Protein AF-A0A0Q7JW66-F1 (afdb_monomer_lite)

pLDDT: mean 81.64, std 16.0, range [39.91, 97.94]

Secondary structure (DSSP, 8-state):
-----S------HHHHHHHHHHHHHHHHHHHHHHHHHHHHHHHHHHHHHTTHHHHS-TTSS-HHHHHHHH--S--SHHHHHHHHHHHHHHHHHHHHHHHHHHHHHHHHHHHHHH-HHHHHT-

Radius of gyration: 23.28 Å; chains: 1; bounding box: 60×32×61 Å

Foldseek 3Di:
DDPPPPDPPCDDPLNVLVVLLVVLVVVLVVLVVVLVVLVLLLVLLVCVVVCVVVVQPPPRDDPVSVVSSVDDPDHDPVSNVVSVVVSVVSVVSSVVSVVVSVVSVVVSVVVCVVCVCSSVVD

Structure (mmCIF, N/CA/C/O backbone):
data_AF-A0A0Q7JW66-F1
#
_entry.id   AF-A0A0Q7JW66-F1
#
loop_
_atom_site.group_PDB
_atom_site.id
_atom_site.type_symbol
_atom_site.label_atom_id
_atom_site.label_alt_id
_atom_site.label_comp_id
_atom_site.label_asym_id
_atom_site.label_entity_id
_atom_site.label_seq_id
_atom_site.pdbx_PDB_ins_code
_atom_site.Cartn_x
_atom_site.Cartn_y
_atom_site.Cartn_z
_atom_site.occupancy
_atom_site.B_iso_or_equiv
_atom_site.auth_seq_id
_atom_site.auth_comp_id
_atom_site.auth_asym_id
_atom_site.auth_atom_id
_atom_site.pdbx_PDB_model_num
ATOM 1 N N . MET A 1 1 ? 42.988 19.444 -2.084 1.00 39.91 1 MET A N 1
ATOM 2 C CA . MET A 1 1 ? 42.709 18.067 -2.542 1.00 39.91 1 MET A CA 1
ATOM 3 C C . MET A 1 1 ? 41.259 18.026 -2.990 1.00 39.91 1 MET A C 1
ATOM 5 O O . MET A 1 1 ? 40.378 17.985 -2.146 1.00 39.91 1 MET A O 1
ATOM 9 N N . ASN A 1 2 ? 41.018 18.149 -4.297 1.00 40.41 2 ASN A N 1
ATOM 10 C CA . ASN A 1 2 ? 39.682 17.999 -4.870 1.00 40.41 2 ASN A CA 1
ATOM 11 C C . ASN A 1 2 ? 39.393 16.504 -4.997 1.00 40.41 2 ASN A C 1
ATOM 13 O O . ASN A 1 2 ? 40.010 15.826 -5.816 1.00 40.41 2 ASN A O 1
ATOM 17 N N . LEU A 1 3 ? 38.489 15.996 -4.163 1.00 44.84 3 LEU A N 1
ATOM 18 C CA . LEU A 1 3 ? 37.889 14.680 -4.346 1.00 44.84 3 LEU A CA 1
ATOM 19 C C . LEU A 1 3 ? 36.770 14.831 -5.373 1.00 44.84 3 LEU A C 1
ATOM 21 O O . LEU A 1 3 ? 35.606 15.023 -5.034 1.00 44.84 3 LEU A O 1
ATOM 25 N N . THR A 1 4 ? 37.143 14.808 -6.647 1.00 47.47 4 THR A N 1
ATOM 26 C CA . THR A 1 4 ? 36.197 14.603 -7.738 1.00 47.47 4 THR A CA 1
ATOM 27 C C . THR A 1 4 ? 35.628 13.196 -7.568 1.00 47.47 4 THR A C 1
ATOM 29 O O . THR A 1 4 ? 36.347 12.211 -7.739 1.00 47.47 4 THR A O 1
ATOM 32 N N . LEU A 1 5 ? 34.358 13.100 -7.164 1.00 53.56 5 LEU A N 1
ATOM 33 C CA . LEU A 1 5 ? 33.608 11.844 -7.150 1.00 53.56 5 LEU A CA 1
ATOM 34 C C . LEU A 1 5 ? 33.738 11.190 -8.537 1.00 53.56 5 LEU A C 1
ATOM 36 O O . LEU A 1 5 ? 33.487 11.859 -9.545 1.00 53.56 5 LEU A O 1
ATOM 40 N N . PRO A 1 6 ? 34.175 9.924 -8.632 1.00 42.56 6 PRO A N 1
ATOM 41 C CA . PRO A 1 6 ? 34.328 9.287 -9.921 1.00 42.56 6 PRO A CA 1
ATOM 42 C C . PRO A 1 6 ? 32.935 9.018 -10.498 1.00 42.56 6 PRO A C 1
ATOM 44 O O . PRO A 1 6 ? 32.181 8.212 -9.968 1.00 42.56 6 PRO A O 1
ATOM 47 N N . ALA A 1 7 ? 32.651 9.668 -11.626 1.00 46.72 7 ALA A N 1
ATOM 48 C CA . ALA A 1 7 ? 31.738 9.189 -12.655 1.00 46.72 7 ALA A CA 1
ATOM 49 C C . ALA A 1 7 ? 30.243 9.048 -12.280 1.00 46.72 7 ALA A C 1
ATOM 51 O O . ALA A 1 7 ? 29.727 7.940 -12.176 1.00 46.72 7 ALA A O 1
ATOM 52 N N . GLU A 1 8 ? 29.488 10.149 -12.367 1.00 47.56 8 GLU A N 1
ATOM 53 C CA . GLU A 1 8 ? 28.180 10.115 -13.055 1.00 47.56 8 GLU A CA 1
ATOM 54 C C . GLU A 1 8 ? 28.410 9.879 -14.567 1.00 47.56 8 GLU A C 1
ATOM 56 O O . GLU A 1 8 ? 28.057 10.695 -15.412 1.00 47.56 8 GLU A O 1
ATOM 61 N N . ARG A 1 9 ? 29.116 8.801 -14.934 1.00 52.34 9 ARG A N 1
ATOM 62 C CA . ARG A 1 9 ? 29.308 8.423 -16.338 1.00 52.34 9 ARG A CA 1
ATOM 63 C C . ARG A 1 9 ? 28.025 7.747 -16.803 1.00 52.34 9 ARG A C 1
ATOM 65 O O . ARG A 1 9 ? 27.793 6.596 -16.457 1.00 52.34 9 ARG A O 1
ATOM 72 N N . ASP A 1 10 ? 27.207 8.508 -17.522 1.00 62.44 10 ASP A N 1
ATOM 73 C CA . ASP A 1 10 ? 26.191 8.079 -18.488 1.00 62.44 10 ASP A CA 1
ATOM 74 C C . ASP A 1 10 ? 25.520 6.729 -18.195 1.00 62.44 10 ASP A C 1
ATOM 76 O O . ASP A 1 10 ? 25.665 5.772 -18.956 1.00 62.44 10 ASP A O 1
ATOM 80 N N . ALA A 1 11 ? 24.745 6.652 -17.106 1.00 71.06 11 ALA A N 1
ATOM 81 C CA . ALA A 1 11 ? 23.853 5.515 -16.900 1.00 71.06 11 ALA A CA 1
ATOM 82 C C . ALA A 1 11 ? 22.936 5.387 -18.122 1.00 71.06 11 ALA A C 1
ATOM 84 O O . ALA A 1 11 ? 22.222 6.332 -18.485 1.00 71.06 11 ALA A O 1
ATOM 85 N N . THR A 1 12 ? 22.956 4.219 -18.762 1.00 84.75 12 THR A N 1
ATOM 86 C CA . THR A 1 12 ? 22.150 3.977 -19.958 1.00 84.75 12 THR A CA 1
ATOM 87 C C . THR A 1 12 ? 20.664 4.179 -19.640 1.00 84.75 12 THR A C 1
ATOM 89 O O . THR A 1 12 ? 20.236 3.981 -18.493 1.00 84.75 12 THR A O 1
ATOM 92 N N . PRO A 1 13 ? 19.825 4.533 -20.632 1.00 86.31 13 PRO A N 1
ATOM 93 C CA . PRO A 1 13 ? 18.380 4.630 -20.423 1.00 86.31 13 PRO A CA 1
ATOM 94 C C . PRO A 1 13 ? 17.788 3.390 -19.723 1.00 86.31 13 PRO A C 1
ATOM 96 O O . PRO A 1 13 ? 16.973 3.524 -18.812 1.00 86.31 13 PRO A O 1
ATOM 99 N N . CYS A 1 14 ? 18.277 2.189 -20.052 1.00 90.19 14 CYS A N 1
ATOM 100 C CA . CYS A 1 14 ? 17.860 0.942 -19.412 1.00 90.19 14 CYS A CA 1
ATOM 101 C C . CYS A 1 14 ? 18.311 0.802 -17.949 1.00 90.19 14 CYS A C 1
ATOM 103 O O . CYS A 1 14 ? 17.538 0.334 -17.113 1.00 90.19 14 CYS A O 1
ATOM 105 N N . GLU A 1 15 ? 19.528 1.213 -17.591 1.00 90.75 15 GLU A N 1
ATOM 106 C CA . GLU A 1 15 ? 19.989 1.200 -16.192 1.00 90.75 15 GLU A CA 1
ATOM 107 C C . GLU A 1 15 ? 19.202 2.172 -15.314 1.00 90.75 15 GLU A C 1
ATOM 109 O O . GLU A 1 15 ? 18.867 1.844 -14.167 1.00 90.75 15 GLU A O 1
ATOM 114 N N . ARG A 1 16 ? 18.847 3.338 -15.867 1.00 90.25 16 ARG A N 1
ATOM 115 C CA . ARG A 1 16 ? 17.975 4.307 -15.198 1.00 90.25 16 ARG A CA 1
ATOM 116 C C . ARG A 1 16 ? 16.594 3.710 -14.942 1.00 90.25 16 ARG A C 1
ATOM 118 O O . ARG A 1 16 ? 16.146 3.718 -13.799 1.00 90.25 16 ARG A O 1
ATOM 125 N N . LEU A 1 17 ? 15.970 3.109 -15.957 1.00 91.88 17 LEU A N 1
ATOM 126 C CA . LEU A 1 17 ? 14.661 2.458 -15.826 1.00 91.88 17 LEU A CA 1
ATOM 127 C C . LEU A 1 17 ? 14.683 1.273 -14.849 1.00 91.88 17 LEU A C 1
ATOM 129 O O . LEU A 1 17 ? 13.771 1.126 -14.039 1.00 91.88 17 LEU A O 1
ATOM 133 N N . ARG A 1 18 ? 15.741 0.450 -14.838 1.00 93.44 18 ARG A N 1
ATOM 134 C CA . ARG A 1 18 ? 15.900 -0.634 -13.847 1.00 93.44 18 ARG A CA 1
ATOM 135 C C . ARG A 1 18 ? 16.034 -0.106 -12.423 1.00 93.44 18 ARG A C 1
ATOM 137 O O . ARG A 1 18 ? 15.500 -0.705 -11.488 1.00 93.44 18 ARG A O 1
ATOM 144 N N . THR A 1 19 ? 16.782 0.976 -12.240 1.00 94.00 19 THR A N 1
ATOM 145 C CA . THR A 1 19 ? 16.962 1.605 -10.927 1.00 94.00 19 THR A CA 1
ATOM 146 C C . THR A 1 19 ? 15.657 2.212 -10.438 1.00 94.00 19 THR A C 1
ATOM 148 O O . THR A 1 19 ? 15.253 1.937 -9.310 1.00 94.00 19 THR A O 1
ATOM 151 N N . GLU A 1 20 ? 14.945 2.914 -11.315 1.00 94.19 20 GLU A N 1
ATOM 152 C CA . GLU A 1 20 ? 13.642 3.491 -11.007 1.00 94.19 20 GLU A CA 1
ATOM 153 C C . GLU A 1 20 ? 12.601 2.415 -10.683 1.00 94.19 20 GLU A C 1
ATOM 155 O O . GLU A 1 20 ? 11.945 2.467 -9.645 1.00 94.19 20 GLU A O 1
ATOM 160 N N . ARG A 1 21 ? 12.539 1.343 -11.480 1.00 95.38 21 ARG A N 1
ATOM 161 C CA . ARG A 1 21 ? 11.682 0.184 -11.207 1.00 95.38 21 ARG A CA 1
ATOM 162 C C . ARG A 1 21 ? 11.964 -0.435 -9.834 1.00 95.38 21 ARG A C 1
ATOM 164 O O . ARG A 1 21 ? 11.030 -0.794 -9.121 1.00 95.38 21 ARG A O 1
ATOM 171 N N . ARG A 1 22 ? 13.236 -0.575 -9.436 1.00 96.06 22 ARG A N 1
ATOM 172 C CA . ARG A 1 22 ? 13.606 -1.089 -8.099 1.00 96.06 22 ARG A CA 1
ATOM 173 C C . ARG A 1 22 ? 13.158 -0.147 -6.983 1.00 96.06 22 ARG A C 1
ATOM 175 O O . ARG A 1 22 ? 12.629 -0.624 -5.981 1.00 96.06 22 ARG A O 1
ATOM 182 N N . ARG A 1 23 ? 13.341 1.164 -7.165 1.00 97.12 23 ARG A N 1
ATOM 183 C CA . ARG A 1 23 ? 12.875 2.192 -6.226 1.00 97.12 23 ARG A CA 1
ATOM 184 C C . ARG A 1 23 ? 11.359 2.096 -6.030 1.00 97.12 23 ARG A C 1
ATOM 186 O O . ARG A 1 23 ? 10.905 1.961 -4.896 1.00 97.12 23 ARG A O 1
ATOM 193 N N . LEU A 1 24 ? 10.603 2.065 -7.128 1.00 96.06 24 LEU A N 1
ATOM 194 C CA . LEU A 1 24 ? 9.141 1.971 -7.129 1.00 96.06 24 LEU A CA 1
ATOM 195 C C . LEU A 1 24 ? 8.631 0.653 -6.530 1.00 96.06 24 LEU A C 1
ATOM 197 O O . LEU A 1 24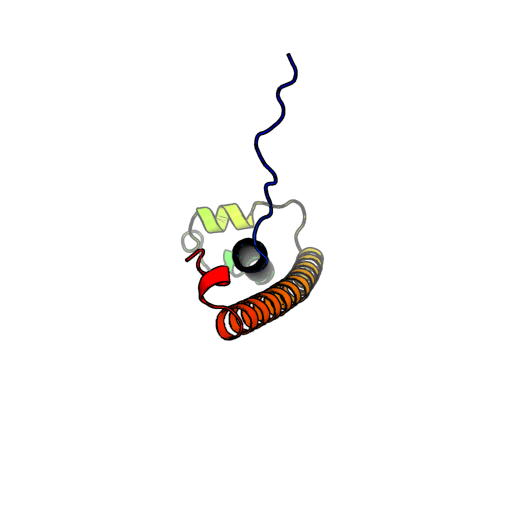 ? 7.665 0.657 -5.772 1.00 96.06 24 LEU A O 1
ATOM 201 N N . LEU A 1 25 ? 9.304 -0.476 -6.784 1.00 96.31 25 LEU A N 1
ATOM 202 C CA . LEU A 1 25 ? 8.992 -1.745 -6.112 1.00 96.31 25 LEU A CA 1
ATOM 203 C C . LEU A 1 25 ? 9.118 -1.628 -4.587 1.00 96.31 25 LEU A C 1
ATOM 205 O O . LEU A 1 25 ? 8.224 -2.069 -3.862 1.00 96.31 25 LEU A O 1
ATOM 209 N N . GLY A 1 26 ? 10.203 -1.019 -4.103 1.00 96.38 26 GLY A N 1
ATOM 210 C CA . GLY A 1 26 ? 10.395 -0.762 -2.675 1.00 96.38 26 GLY A CA 1
ATOM 211 C C . GLY A 1 26 ? 9.324 0.171 -2.102 1.00 96.38 26 GLY A C 1
ATOM 212 O O . GLY A 1 26 ? 8.802 -0.071 -1.014 1.00 96.38 26 GLY A O 1
ATOM 213 N N . GLU A 1 27 ? 8.938 1.200 -2.854 1.00 96.62 27 GLU A N 1
ATOM 214 C CA . GLU A 1 27 ? 7.887 2.140 -2.466 1.00 96.62 27 GLU A CA 1
ATOM 215 C C . GLU A 1 27 ? 6.507 1.474 -2.366 1.00 96.62 27 GLU A C 1
ATOM 217 O O . GLU A 1 27 ? 5.838 1.609 -1.339 1.00 96.62 27 GLU A O 1
ATOM 222 N N . VAL A 1 28 ? 6.114 0.666 -3.356 1.00 96.50 28 VAL A N 1
ATOM 223 C CA . VAL A 1 28 ? 4.864 -0.113 -3.325 1.00 96.50 28 VAL A CA 1
ATOM 224 C C . VAL A 1 28 ? 4.827 -1.051 -2.113 1.00 96.50 28 VAL A C 1
ATOM 226 O O . VAL A 1 28 ? 3.807 -1.133 -1.422 1.00 96.50 28 VAL A O 1
ATOM 229 N N . GLN A 1 29 ? 5.936 -1.736 -1.814 1.00 95.75 29 GLN A N 1
ATOM 230 C CA . GLN A 1 29 ? 6.035 -2.614 -0.642 1.00 95.75 29 GLN A CA 1
ATOM 231 C C . GLN A 1 29 ? 5.903 -1.833 0.669 1.00 95.75 29 GLN A C 1
ATOM 233 O O . GLN A 1 29 ? 5.154 -2.244 1.560 1.00 95.75 29 GLN A O 1
ATOM 238 N N . ARG A 1 30 ? 6.580 -0.685 0.777 1.00 95.56 30 ARG A N 1
ATOM 239 C CA . ARG A 1 30 ? 6.508 0.196 1.947 1.00 95.56 30 ARG A CA 1
ATOM 240 C C . ARG A 1 30 ? 5.090 0.716 2.175 1.00 95.56 30 ARG A C 1
ATOM 242 O O . ARG A 1 30 ? 4.598 0.636 3.297 1.00 95.56 30 ARG A O 1
ATOM 249 N N . LEU A 1 31 ? 4.416 1.201 1.134 1.00 93.25 31 LEU A N 1
ATOM 250 C CA . LEU A 1 31 ? 3.040 1.703 1.226 1.00 93.25 31 LEU A CA 1
ATOM 251 C C . LEU A 1 31 ? 2.056 0.591 1.612 1.00 93.25 31 LEU A C 1
ATOM 253 O O . LEU A 1 31 ? 1.206 0.788 2.479 1.00 93.25 31 LEU A O 1
ATOM 257 N N . SER A 1 32 ? 2.219 -0.612 1.052 1.00 93.44 32 SER A N 1
ATOM 258 C CA . SER A 1 32 ? 1.425 -1.782 1.448 1.00 93.44 32 SER A CA 1
ATOM 259 C C . SER A 1 32 ? 1.651 -2.177 2.911 1.00 93.44 32 SER A C 1
ATOM 261 O O . SER A 1 32 ? 0.705 -2.540 3.612 1.00 93.44 32 SER A O 1
ATOM 263 N N . TRP A 1 33 ? 2.891 -2.105 3.395 1.00 94.75 33 TRP A N 1
ATOM 264 C CA . TRP A 1 33 ? 3.201 -2.350 4.800 1.00 94.75 33 TRP A CA 1
ATOM 265 C C . TRP A 1 33 ? 2.567 -1.300 5.721 1.00 94.75 33 TRP A C 1
ATOM 267 O O . TRP A 1 33 ? 1.879 -1.680 6.666 1.00 94.75 33 TRP A O 1
ATOM 277 N N . LEU A 1 34 ? 2.695 -0.008 5.404 1.00 90.81 34 LEU A N 1
ATOM 278 C CA . LEU A 1 34 ? 2.057 1.072 6.167 1.00 90.81 34 LEU A CA 1
ATOM 279 C C . LEU A 1 34 ? 0.535 0.906 6.230 1.00 90.81 34 LEU A C 1
ATOM 281 O O . LEU A 1 34 ? -0.055 1.039 7.300 1.00 90.81 34 LEU A O 1
ATOM 285 N N . ARG A 1 35 ? -0.103 0.537 5.113 1.00 92.19 35 ARG A N 1
ATOM 286 C CA . ARG A 1 35 ? -1.546 0.268 5.077 1.00 92.19 35 ARG A CA 1
ATOM 287 C C . ARG A 1 35 ? -1.940 -0.847 6.046 1.00 92.19 35 ARG A C 1
ATOM 289 O O . ARG A 1 35 ? -2.925 -0.704 6.764 1.00 92.19 35 ARG A O 1
ATOM 296 N N . ARG A 1 36 ? -1.172 -1.941 6.097 1.00 91.25 36 ARG A N 1
ATOM 297 C CA . ARG A 1 36 ? -1.430 -3.050 7.033 1.00 91.25 36 ARG A CA 1
ATOM 298 C C . ARG A 1 36 ? -1.329 -2.608 8.491 1.00 91.25 36 ARG A C 1
ATOM 300 O O . ARG A 1 36 ? -2.128 -3.062 9.300 1.00 91.25 36 ARG A O 1
ATOM 307 N N . LEU A 1 37 ? -0.404 -1.706 8.819 1.00 90.44 37 LEU A N 1
ATOM 308 C CA . LEU A 1 37 ? -0.304 -1.147 10.170 1.00 90.44 37 LEU A CA 1
ATOM 309 C C . LEU A 1 37 ? -1.515 -0.283 10.535 1.00 90.44 37 LEU A C 1
ATOM 311 O O . LEU A 1 37 ? -2.045 -0.412 11.635 1.00 90.44 37 LEU A O 1
ATOM 315 N N . VAL A 1 38 ? -1.980 0.565 9.613 1.00 89.75 38 VAL A N 1
ATOM 316 C CA . VAL A 1 38 ? -3.186 1.387 9.821 1.00 89.75 38 VAL A CA 1
ATOM 317 C C . VAL A 1 38 ? -4.427 0.510 9.992 1.00 89.75 38 VAL A C 1
ATOM 319 O O . VAL A 1 38 ? -5.237 0.769 10.883 1.00 89.75 38 VAL A O 1
ATOM 322 N N . GLN A 1 39 ? -4.554 -0.554 9.193 1.00 90.44 39 GLN A N 1
ATOM 323 C CA . GLN A 1 39 ? -5.638 -1.526 9.335 1.00 90.44 39 GLN A CA 1
ATOM 324 C C . GLN A 1 39 ? -5.582 -2.213 10.700 1.00 90.44 39 GLN A C 1
ATOM 326 O O . GLN A 1 39 ? -6.558 -2.161 11.437 1.00 90.44 39 GLN A O 1
ATOM 331 N N . ALA A 1 40 ? -4.421 -2.755 11.078 1.00 88.44 40 ALA A N 1
ATOM 332 C CA . ALA A 1 40 ? -4.248 -3.412 12.369 1.00 88.44 40 ALA A CA 1
ATOM 333 C C . ALA A 1 40 ? -4.599 -2.474 13.533 1.00 88.44 40 ALA A C 1
ATOM 335 O O . ALA A 1 40 ? -5.275 -2.877 14.474 1.00 88.44 40 ALA A O 1
ATOM 336 N N . ARG A 1 41 ? -4.207 -1.195 13.462 1.00 87.44 41 ARG A N 1
ATOM 337 C CA . ARG A 1 41 ? -4.588 -0.216 14.487 1.00 87.44 41 ARG A CA 1
ATOM 338 C C . ARG A 1 41 ? -6.093 0.065 14.503 1.00 87.44 41 ARG A C 1
ATOM 340 O O . ARG A 1 41 ? -6.650 0.245 15.582 1.00 87.44 41 ARG A O 1
ATOM 347 N N . SER A 1 42 ? -6.738 0.102 13.340 1.00 88.38 42 SER A N 1
ATOM 348 C CA . SER A 1 42 ? -8.190 0.285 13.235 1.00 88.38 42 SER A CA 1
ATOM 349 C C . SER A 1 42 ? -8.938 -0.900 13.846 1.00 88.38 42 SER A C 1
ATOM 351 O O . SER A 1 42 ? -9.853 -0.688 14.634 1.00 88.38 42 SER A O 1
ATOM 353 N N . ASP A 1 43 ? -8.500 -2.128 13.558 1.00 87.12 43 ASP A N 1
ATOM 354 C CA . ASP A 1 43 ? -9.093 -3.357 14.097 1.00 87.12 43 ASP A CA 1
ATOM 355 C C . ASP A 1 43 ? -8.990 -3.402 15.629 1.00 87.12 43 ASP A C 1
ATOM 357 O O . ASP A 1 43 ? -9.962 -3.716 16.314 1.00 87.12 43 ASP A O 1
ATOM 361 N N . LEU A 1 44 ? -7.834 -3.009 16.175 1.00 83.50 44 LEU A N 1
ATOM 362 C CA . LEU A 1 44 ? -7.625 -2.880 17.619 1.00 83.50 44 LEU A CA 1
ATOM 363 C C . LEU A 1 44 ? -8.568 -1.841 18.248 1.00 83.50 44 LEU A C 1
ATOM 365 O O . LEU A 1 44 ? -9.170 -2.097 19.290 1.00 83.50 44 LEU A O 1
ATOM 369 N N . GLU A 1 45 ? -8.733 -0.679 17.616 1.00 86.00 45 GLU A N 1
ATOM 370 C CA . GLU A 1 45 ? -9.627 0.363 18.128 1.00 86.00 45 GLU A CA 1
ATOM 371 C C . GLU A 1 45 ? -11.108 -0.044 18.039 1.00 86.00 45 GLU A C 1
ATOM 373 O O . GLU A 1 45 ? -11.881 0.260 18.947 1.00 86.00 45 GLU A O 1
ATOM 378 N N . VAL A 1 46 ? -11.504 -0.779 16.996 1.00 86.31 46 VAL A N 1
ATOM 379 C CA . VAL A 1 46 ? -12.846 -1.373 16.891 1.00 86.31 46 VAL A CA 1
ATOM 380 C C . VAL A 1 46 ? -13.068 -2.392 18.004 1.00 86.31 46 VAL A C 1
ATOM 382 O O . VAL A 1 46 ? -14.079 -2.302 18.699 1.00 86.31 46 VAL A O 1
ATOM 385 N N . ALA A 1 47 ? -12.122 -3.310 18.227 1.00 81.62 47 ALA A N 1
ATOM 386 C CA . ALA A 1 47 ? -12.223 -4.301 19.297 1.00 81.62 47 ALA A CA 1
ATOM 387 C C . ALA A 1 47 ? -12.461 -3.624 20.656 1.00 81.62 47 ALA A C 1
ATOM 389 O O . ALA A 1 47 ? -13.428 -3.952 21.344 1.00 81.62 47 ALA A O 1
ATOM 390 N N . ARG A 1 48 ? -11.671 -2.589 20.967 1.00 79.88 48 ARG A N 1
ATOM 391 C CA . ARG A 1 48 ? -11.826 -1.766 22.175 1.00 79.88 48 ARG A CA 1
ATOM 392 C C . ARG A 1 48 ? -13.204 -1.101 22.271 1.00 79.88 48 ARG A C 1
ATOM 394 O O . ARG A 1 48 ? -13.828 -1.116 23.323 1.00 79.88 48 ARG A O 1
ATOM 401 N N . LEU A 1 49 ? -13.688 -0.479 21.194 1.00 83.62 49 LEU A N 1
ATOM 402 C CA . LEU A 1 49 ? -14.978 0.230 21.199 1.00 83.62 49 LEU A CA 1
ATOM 403 C C . LEU A 1 49 ? -16.184 -0.707 21.312 1.00 83.62 49 LEU A C 1
ATOM 405 O O . LEU A 1 49 ? -17.223 -0.306 21.828 1.00 83.62 49 LEU A O 1
ATOM 409 N N . THR A 1 50 ? -16.052 -1.938 20.825 1.00 81.94 50 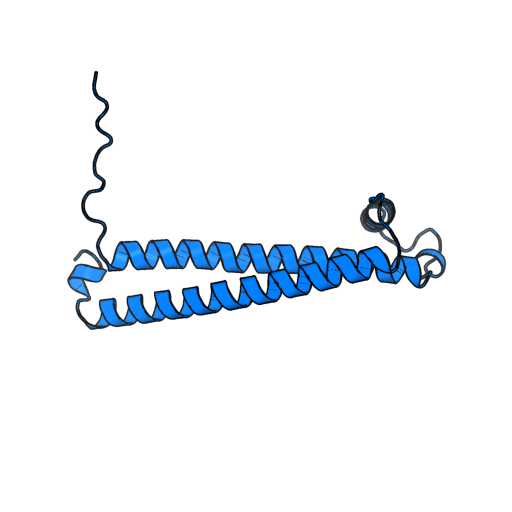THR A N 1
ATOM 410 C CA . THR A 1 50 ? -17.098 -2.967 20.919 1.00 81.94 50 THR A CA 1
ATOM 411 C C . THR A 1 50 ? -17.090 -3.732 22.244 1.00 81.94 50 THR A C 1
ATOM 413 O O . THR A 1 50 ? -17.943 -4.596 22.433 1.00 81.94 50 THR A O 1
ATOM 416 N N . GLY A 1 51 ? -16.144 -3.444 23.147 1.00 73.19 51 GLY A N 1
ATOM 417 C CA . GLY A 1 51 ? -15.963 -4.202 24.386 1.00 73.19 51 GLY A CA 1
ATOM 418 C C . GLY A 1 51 ? -15.544 -5.653 24.138 1.00 73.19 51 GLY A C 1
ATOM 419 O O . GLY A 1 51 ? -15.760 -6.512 24.987 1.00 73.19 51 GLY A O 1
ATOM 420 N N . LEU A 1 52 ? -14.977 -5.966 22.963 1.00 68.88 52 LEU A N 1
ATOM 421 C CA . LEU A 1 52 ? -14.469 -7.310 22.672 1.00 68.88 52 LEU A CA 1
ATOM 422 C C . LEU A 1 52 ? -13.324 -7.682 23.619 1.00 68.88 52 LEU A C 1
ATOM 424 O O . LEU A 1 52 ? -13.197 -8.849 23.964 1.00 68.88 52 LEU A O 1
ATOM 428 N N . ASP A 1 53 ? -12.545 -6.702 24.078 1.00 63.41 53 ASP A N 1
ATOM 429 C CA . ASP A 1 53 ? -11.520 -6.872 25.112 1.00 63.41 53 ASP A CA 1
ATOM 430 C C . ASP A 1 53 ? -12.093 -7.238 26.490 1.00 63.41 53 ASP A C 1
ATOM 432 O O . ASP A 1 53 ? -11.421 -7.913 27.267 1.00 63.41 53 ASP A O 1
ATOM 436 N N . GLU A 1 54 ? -13.326 -6.822 26.782 1.00 61.56 54 GLU A N 1
ATOM 437 C CA . GLU A 1 54 ? -14.062 -7.163 28.004 1.00 61.56 54 GLU A CA 1
ATOM 438 C C . GLU A 1 54 ? -14.808 -8.505 27.880 1.00 61.56 54 GLU A C 1
ATOM 440 O O . GLU A 1 54 ? -14.967 -9.220 28.872 1.00 61.56 54 GLU A O 1
ATOM 445 N N . LEU A 1 55 ? -15.252 -8.863 26.668 1.00 56.66 55 LEU A N 1
ATOM 446 C CA . LEU A 1 55 ? -15.974 -10.108 26.369 1.00 56.66 55 LEU A CA 1
ATOM 447 C C . LEU A 1 55 ? -15.047 -11.326 26.272 1.00 56.66 55 LEU A C 1
ATOM 449 O O . LEU A 1 55 ? -15.433 -12.426 26.670 1.00 56.66 55 LEU A O 1
ATOM 453 N N . THR A 1 56 ? -13.826 -11.139 25.775 1.00 56.19 56 THR A N 1
ATOM 454 C CA . THR A 1 56 ? -12.756 -12.132 25.878 1.00 56.19 56 THR A CA 1
ATOM 455 C C . THR A 1 56 ? -12.185 -12.019 27.289 1.00 56.19 56 THR A C 1
ATOM 457 O O . THR A 1 56 ? -11.469 -11.063 27.577 1.00 56.19 56 THR A O 1
ATOM 460 N N . GLY A 1 57 ? -12.543 -12.918 28.211 1.00 49.50 57 GLY A N 1
ATOM 461 C CA . GLY A 1 57 ? -12.129 -12.826 29.620 1.00 49.50 57 GLY A CA 1
ATOM 462 C C . GLY A 1 57 ? -10.613 -12.582 29.804 1.00 49.50 57 GLY A C 1
ATOM 463 O O . GLY A 1 57 ? -9.834 -12.797 28.873 1.00 49.50 57 GLY A O 1
ATOM 464 N N . PRO A 1 58 ? -10.140 -12.182 31.004 1.00 46.44 58 PRO A N 1
ATOM 465 C CA . PRO A 1 58 ? -8.808 -11.588 31.247 1.00 46.44 58 PRO A CA 1
ATOM 466 C C . PRO A 1 58 ? -7.552 -12.386 30.800 1.00 46.44 58 PRO A C 1
ATOM 468 O O . PRO A 1 58 ? -6.426 -11.901 30.965 1.00 46.44 58 PRO A O 1
ATOM 471 N N . GLY A 1 59 ? -7.703 -13.568 30.199 1.00 53.84 59 GLY A N 1
ATOM 472 C CA . GLY A 1 59 ? -6.644 -14.417 29.652 1.00 53.84 59 GLY A CA 1
ATOM 473 C C . GLY A 1 59 ? -6.622 -14.626 28.128 1.00 53.84 59 GLY A C 1
ATOM 474 O O . GLY A 1 59 ? -5.733 -15.337 27.679 1.00 53.84 59 GLY A O 1
ATOM 475 N N . GLU A 1 60 ? -7.530 -14.059 27.328 1.00 64.56 60 GLU A N 1
ATOM 476 C CA . GLU A 1 60 ? -7.660 -14.475 25.911 1.00 64.56 60 GLU A CA 1
ATOM 477 C C . GLU A 1 60 ? -6.889 -13.626 24.889 1.00 64.56 60 GLU A C 1
ATOM 479 O O . GLU A 1 60 ? -6.424 -14.152 23.878 1.00 64.56 60 GLU A O 1
ATOM 484 N N . LEU A 1 61 ? -6.685 -12.331 25.147 1.00 62.56 61 LEU A N 1
ATOM 485 C CA . LEU A 1 61 ? -5.834 -11.509 24.283 1.00 62.56 61 LEU A CA 1
ATOM 486 C C . LEU A 1 61 ? -4.364 -11.659 24.674 1.00 62.56 61 LEU A C 1
ATOM 488 O O . LEU A 1 61 ? -4.007 -11.432 25.839 1.00 62.56 61 LEU A O 1
ATOM 492 N N . ASP A 1 62 ? -3.528 -11.974 23.679 1.00 75.00 62 ASP A N 1
ATOM 493 C CA . ASP A 1 62 ? -2.070 -12.020 23.793 1.00 75.00 62 ASP A CA 1
ATOM 494 C C . ASP A 1 62 ? -1.532 -10.738 24.477 1.00 75.00 62 ASP A C 1
ATOM 496 O O . ASP A 1 62 ? -2.006 -9.632 24.176 1.00 75.00 62 ASP A O 1
ATOM 500 N N . PRO A 1 63 ? -0.561 -10.833 25.407 1.00 72.44 63 PRO A N 1
ATOM 501 C CA . PRO A 1 63 ? -0.035 -9.673 26.130 1.00 72.44 63 PRO A CA 1
ATOM 502 C C . PRO A 1 63 ? 0.483 -8.538 25.230 1.00 72.44 63 PRO A C 1
ATOM 504 O O . PRO A 1 63 ? 0.356 -7.360 25.584 1.00 72.44 63 PRO A O 1
ATOM 507 N N . LEU A 1 64 ? 1.028 -8.852 24.049 1.00 73.25 64 LEU A N 1
ATOM 508 C CA . LEU A 1 64 ? 1.462 -7.848 23.074 1.00 73.25 64 LEU A CA 1
ATOM 509 C C . LEU A 1 64 ? 0.265 -7.120 22.458 1.00 73.25 64 LEU A C 1
ATOM 511 O O . LEU A 1 64 ? 0.296 -5.901 22.311 1.00 73.25 64 LEU A O 1
ATOM 515 N N . VAL A 1 65 ? -0.820 -7.837 22.169 1.00 67.50 65 VAL A N 1
ATOM 516 C CA . VAL A 1 65 ? -2.066 -7.244 21.658 1.00 67.50 65 VAL A CA 1
ATOM 517 C C . VAL A 1 65 ? -2.690 -6.334 22.714 1.00 67.50 65 VAL A C 1
ATOM 519 O O . VAL A 1 65 ? -3.063 -5.198 22.424 1.00 67.50 65 VAL A O 1
ATOM 522 N N . ARG A 1 66 ? -2.720 -6.787 23.970 1.00 67.25 66 ARG A N 1
ATOM 523 C CA . ARG A 1 66 ? -3.233 -6.001 25.097 1.00 67.25 66 ARG A CA 1
ATOM 524 C C . ARG A 1 66 ? -2.424 -4.729 25.327 1.00 67.25 66 ARG A C 1
ATOM 526 O O . ARG A 1 66 ? -3.000 -3.659 25.497 1.00 67.25 66 ARG A O 1
ATOM 533 N N . SER A 1 67 ? -1.095 -4.818 25.292 1.00 68.38 67 SER A N 1
ATOM 534 C CA . SER A 1 67 ? -0.243 -3.631 25.413 1.00 68.38 67 SER A CA 1
ATOM 535 C C . SER A 1 67 ? -0.433 -2.670 24.233 1.00 68.38 67 SER A C 1
ATOM 537 O O . SER A 1 67 ? -0.541 -1.465 24.451 1.00 68.38 67 SER A O 1
ATOM 539 N N . ALA A 1 68 ? -0.605 -3.174 23.007 1.00 67.12 68 ALA A N 1
ATOM 540 C CA . ALA A 1 68 ? -0.910 -2.348 21.838 1.00 67.12 68 ALA A CA 1
ATOM 541 C C . ALA A 1 68 ? -2.262 -1.609 21.937 1.00 67.12 68 ALA A C 1
ATOM 543 O O . ALA A 1 68 ? -2.379 -0.4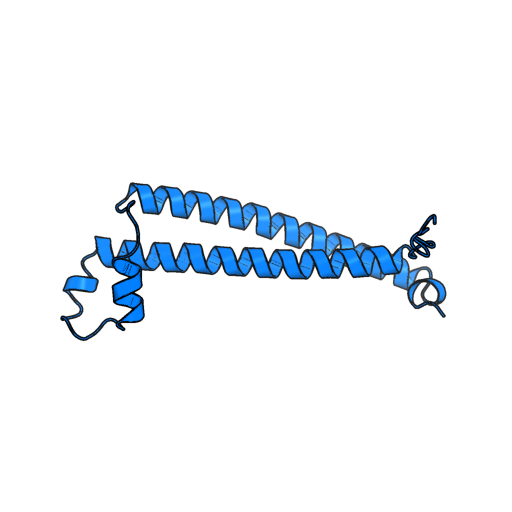91 21.429 1.00 67.12 68 ALA A O 1
ATOM 544 N N . LEU A 1 69 ? -3.267 -2.182 22.612 1.00 64.81 69 LEU A N 1
ATOM 545 C CA . LEU A 1 69 ? -4.559 -1.527 22.881 1.00 64.81 69 LEU A CA 1
ATOM 546 C C . LEU A 1 69 ? -4.441 -0.374 23.888 1.00 64.81 69 LEU A C 1
ATOM 548 O O . LEU A 1 69 ? -5.149 0.628 23.778 1.00 64.81 69 LEU A O 1
ATOM 552 N N . VAL A 1 70 ? -3.531 -0.490 24.858 1.00 65.81 70 VAL A N 1
ATOM 553 C CA . VAL A 1 70 ? -3.306 0.544 25.882 1.00 65.81 70 VAL A CA 1
ATOM 554 C C . VAL A 1 70 ? -2.484 1.718 25.329 1.00 65.81 70 VAL A C 1
ATOM 556 O O . VAL A 1 70 ? -2.657 2.855 25.772 1.00 65.81 70 VAL A O 1
ATOM 559 N N . VAL A 1 71 ? -1.626 1.485 24.336 1.00 59.56 71 VAL A N 1
ATOM 560 C CA . VAL A 1 71 ? -0.770 2.524 23.748 1.00 59.56 71 VAL A CA 1
ATOM 561 C C . VAL A 1 71 ? -1.584 3.473 22.848 1.00 59.56 71 VAL A C 1
ATOM 563 O O . VAL A 1 71 ? -2.221 3.052 21.879 1.00 59.56 71 VAL A O 1
ATOM 566 N N . GLY A 1 72 ? -1.548 4.772 23.173 1.00 60.88 72 GLY A N 1
ATOM 567 C CA . GLY A 1 72 ? -2.124 5.872 22.388 1.00 60.88 72 GLY A CA 1
ATOM 568 C C . GLY A 1 72 ? -2.955 6.849 23.228 1.00 60.88 72 GLY A C 1
ATOM 569 O O . GLY A 1 72 ? -3.892 6.434 23.912 1.00 60.88 72 GLY A O 1
ATOM 570 N N . GLU A 1 73 ? -2.618 8.142 23.153 1.00 61.75 73 GLU A N 1
ATOM 571 C CA . GLU A 1 73 ? -3.342 9.237 23.831 1.00 61.75 73 GLU A CA 1
ATOM 572 C C . GLU A 1 73 ? -4.677 9.566 23.148 1.00 61.75 73 GLU A C 1
ATOM 574 O O . GLU A 1 73 ? -5.634 9.972 23.802 1.00 61.75 73 GLU A O 1
ATOM 579 N N . VAL A 1 74 ? -4.762 9.343 21.833 1.00 66.69 74 VAL A N 1
ATOM 580 C CA . VAL A 1 74 ? -5.981 9.552 21.046 1.00 66.69 74 VAL A CA 1
ATOM 581 C C . VAL A 1 74 ? -6.716 8.223 20.924 1.00 66.69 74 VAL A C 1
ATOM 583 O O . VAL A 1 74 ? -6.143 7.233 20.468 1.00 66.69 74 VAL A O 1
ATOM 586 N N . ARG A 1 75 ? -7.982 8.203 21.339 1.00 74.06 75 ARG A N 1
ATOM 587 C CA . ARG A 1 75 ? -8.892 7.051 21.297 1.00 74.06 75 ARG A CA 1
ATOM 588 C C . ARG A 1 75 ? -10.283 7.532 20.901 1.00 74.06 75 ARG A C 1
ATOM 590 O O . ARG A 1 75 ? -10.596 8.708 21.060 1.00 74.06 75 ARG A O 1
ATOM 597 N N . GLY A 1 76 ? -11.123 6.616 20.443 1.00 77.31 76 GLY A N 1
ATOM 598 C CA . GLY A 1 76 ? -12.520 6.881 20.134 1.00 77.31 76 GLY A CA 1
ATOM 599 C C . GLY A 1 76 ? -12.817 7.020 18.638 1.00 77.31 76 GLY A C 1
ATOM 600 O O . GLY A 1 76 ? -11.946 6.805 17.790 1.00 77.31 76 GLY A O 1
ATOM 601 N N . PRO A 1 77 ? -14.064 7.379 18.295 1.00 81.12 77 PRO A N 1
ATOM 602 C CA . PRO A 1 77 ? -14.533 7.496 16.912 1.00 81.12 77 PRO A CA 1
ATOM 603 C C . PRO A 1 77 ? -13.707 8.458 16.043 1.00 81.12 77 PRO A C 1
ATOM 605 O O . PRO A 1 77 ? -13.613 8.290 14.827 1.00 81.12 77 PRO A O 1
ATOM 608 N N . GLU A 1 78 ? -13.098 9.478 16.646 1.00 85.25 78 GLU A N 1
ATOM 609 C CA . GLU A 1 78 ? -12.217 10.446 15.987 1.00 85.25 78 GLU A CA 1
ATOM 610 C C . GLU A 1 78 ? -10.930 9.782 15.488 1.00 85.25 78 GLU A C 1
ATOM 612 O O . GLU A 1 78 ? -10.485 10.068 14.374 1.00 85.25 78 GLU A O 1
ATOM 617 N N . LEU A 1 79 ? -10.368 8.848 16.268 1.00 85.81 79 LEU A N 1
ATOM 618 C CA . LEU A 1 79 ? -9.204 8.070 15.853 1.00 85.81 79 LEU A CA 1
ATOM 619 C C . LEU A 1 79 ? -9.547 7.209 14.636 1.00 85.81 79 LEU A C 1
ATOM 621 O O . LEU A 1 79 ? -8.798 7.210 13.664 1.00 85.81 79 LEU A O 1
ATOM 625 N N . LEU A 1 80 ? -10.690 6.515 14.657 1.00 88.38 80 LEU A N 1
ATOM 626 C CA . LEU A 1 80 ? -11.131 5.692 13.526 1.00 88.38 80 LEU A CA 1
ATOM 627 C C . LEU A 1 80 ? -11.316 6.516 12.249 1.00 88.38 80 LEU A C 1
ATOM 629 O O . LEU A 1 80 ? -10.907 6.076 11.175 1.00 88.38 80 LEU A O 1
ATOM 633 N N . ARG A 1 81 ? -11.872 7.730 12.356 1.00 89.44 81 ARG A N 1
ATOM 634 C CA . ARG A 1 81 ? -11.969 8.660 11.219 1.00 89.44 81 ARG A CA 1
ATOM 635 C C . ARG A 1 81 ? -10.587 9.033 10.682 1.00 89.44 81 ARG A C 1
ATOM 637 O O . ARG A 1 81 ? -10.338 8.866 9.491 1.00 89.44 81 ARG A O 1
ATOM 644 N N . SER A 1 82 ? -9.668 9.437 11.557 1.00 89.69 82 SER A N 1
ATOM 645 C CA . SER A 1 82 ? -8.294 9.788 11.173 1.00 89.69 82 SER A CA 1
ATOM 646 C C . SER A 1 82 ? -7.531 8.618 10.530 1.00 89.69 82 SER A C 1
ATOM 648 O O . SER A 1 82 ? -6.851 8.796 9.515 1.00 89.69 82 SER A O 1
ATOM 650 N N . LEU A 1 83 ? -7.677 7.402 11.065 1.00 90.00 83 LEU A N 1
ATOM 651 C CA . LEU A 1 83 ? -7.089 6.188 10.496 1.00 90.00 83 LEU A CA 1
ATOM 652 C C . LEU A 1 83 ? -7.712 5.848 9.140 1.00 90.00 83 LEU A C 1
ATOM 654 O O . LEU A 1 83 ? -6.983 5.505 8.212 1.00 90.00 83 LEU A O 1
ATOM 658 N N . SER A 1 84 ? -9.030 5.999 8.987 1.00 90.62 84 SER A N 1
ATOM 659 C CA . SER A 1 84 ? -9.711 5.794 7.706 1.00 90.62 84 SER A CA 1
ATOM 660 C C . SER A 1 84 ? -9.241 6.786 6.641 1.00 90.62 84 SER A C 1
ATOM 662 O O . SER A 1 84 ? -9.045 6.389 5.490 1.00 90.62 84 SER A O 1
ATOM 664 N N . ASP A 1 85 ? -9.040 8.054 7.000 1.00 92.12 85 ASP A N 1
ATOM 665 C CA . ASP A 1 85 ? -8.513 9.066 6.081 1.00 92.12 85 ASP A CA 1
ATOM 666 C C . ASP A 1 85 ? -7.060 8.765 5.699 1.00 92.12 85 ASP A C 1
ATOM 668 O O . ASP A 1 85 ? -6.695 8.831 4.523 1.00 92.12 85 ASP A O 1
ATOM 672 N N . THR A 1 86 ? -6.252 8.332 6.670 1.00 92.38 86 THR A N 1
ATOM 673 C CA . THR A 1 86 ? -4.872 7.883 6.439 1.00 92.38 86 THR A CA 1
ATOM 674 C C . THR A 1 86 ? -4.830 6.675 5.502 1.00 92.38 86 THR A C 1
ATOM 676 O O . THR A 1 86 ? -4.051 6.661 4.550 1.00 92.38 86 THR A O 1
ATOM 679 N N . ALA A 1 87 ? -5.690 5.677 5.721 1.00 91.94 87 ALA A N 1
ATOM 680 C CA . ALA A 1 87 ? -5.796 4.499 4.864 1.00 91.94 87 ALA A CA 1
ATOM 681 C C . ALA A 1 87 ? -6.163 4.884 3.424 1.00 91.94 87 ALA A C 1
ATOM 683 O O . ALA A 1 87 ? -5.547 4.388 2.482 1.00 91.94 87 ALA A O 1
ATOM 684 N N . ARG A 1 88 ? -7.100 5.825 3.246 1.00 93.62 88 ARG A N 1
ATOM 685 C CA . ARG A 1 88 ? -7.468 6.353 1.924 1.00 93.62 88 ARG A CA 1
ATOM 686 C C . ARG A 1 88 ? -6.287 7.050 1.246 1.00 93.62 88 ARG A C 1
ATOM 688 O O . ARG A 1 88 ? -6.042 6.815 0.066 1.00 93.62 88 ARG A O 1
ATOM 695 N N . GLY A 1 89 ? -5.534 7.866 1.984 1.00 95.38 89 GLY A N 1
ATOM 696 C CA . GLY A 1 89 ? -4.325 8.520 1.475 1.00 95.38 89 GLY A CA 1
ATOM 697 C C . GLY A 1 89 ? -3.248 7.519 1.041 1.00 95.38 89 GLY A C 1
ATOM 698 O O . GLY A 1 89 ? -2.677 7.653 -0.042 1.00 95.38 89 GLY A O 1
ATOM 699 N N . LEU A 1 90 ? -3.019 6.474 1.842 1.00 93.25 90 LEU A N 1
ATOM 700 C CA . LEU A 1 90 ? -2.092 5.387 1.510 1.00 93.25 90 LEU A CA 1
ATOM 701 C C . LEU A 1 90 ? -2.544 4.585 0.286 1.00 93.25 90 LEU A C 1
ATOM 703 O O . LEU A 1 90 ? -1.696 4.147 -0.490 1.00 93.25 90 LEU A O 1
ATOM 707 N N . ASP A 1 91 ? -3.849 4.417 0.080 1.00 94.31 91 ASP A N 1
ATOM 708 C CA . ASP A 1 91 ? -4.392 3.748 -1.105 1.00 94.31 91 ASP A CA 1
ATOM 709 C C . ASP A 1 91 ? -4.187 4.559 -2.376 1.00 94.31 91 ASP A C 1
ATOM 711 O O . ASP A 1 91 ? -3.749 4.007 -3.386 1.00 94.31 91 ASP A O 1
ATOM 715 N N . VAL A 1 92 ? -4.440 5.867 -2.323 1.00 97.31 92 VAL A N 1
ATOM 716 C CA . VAL A 1 92 ? -4.166 6.772 -3.445 1.00 97.31 92 VAL A CA 1
ATOM 717 C C . VAL A 1 92 ? -2.678 6.742 -3.795 1.00 97.31 92 VAL A C 1
ATOM 719 O O . VAL A 1 92 ? -2.329 6.485 -4.947 1.00 97.31 92 VAL A O 1
ATOM 722 N N . ALA A 1 93 ? -1.800 6.909 -2.802 1.00 95.69 93 ALA A N 1
ATOM 723 C CA . ALA A 1 93 ? -0.354 6.854 -3.007 1.00 95.69 93 ALA A CA 1
ATOM 724 C C . ALA A 1 93 ? 0.105 5.481 -3.532 1.00 95.69 93 ALA A C 1
ATOM 726 O O . ALA A 1 93 ? 0.917 5.397 -4.450 1.00 95.69 93 ALA A O 1
ATOM 727 N N . GLY A 1 94 ? -0.439 4.391 -2.986 1.00 95.62 94 GLY A N 1
ATOM 728 C CA . GLY A 1 94 ? -0.111 3.030 -3.406 1.00 95.62 94 GLY A CA 1
ATOM 729 C C . GLY A 1 94 ? -0.541 2.734 -4.841 1.00 95.62 94 GLY A C 1
ATOM 730 O O . GLY A 1 94 ? 0.194 2.076 -5.574 1.00 95.62 94 GLY A O 1
ATOM 731 N N . ASN A 1 95 ? -1.705 3.227 -5.262 1.00 97.12 95 ASN A N 1
ATOM 732 C CA . ASN A 1 9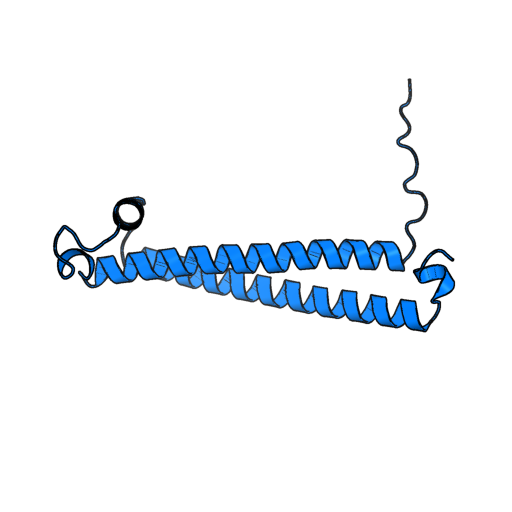5 ? -2.170 3.095 -6.641 1.00 97.12 95 ASN A CA 1
ATOM 733 C C . ASN A 1 95 ? -1.308 3.913 -7.605 1.00 97.12 95 ASN A C 1
ATOM 735 O O . ASN A 1 95 ? -0.938 3.395 -8.657 1.00 97.12 95 ASN A O 1
ATOM 739 N N . GLN A 1 96 ? -0.926 5.131 -7.215 1.00 97.94 96 GLN A N 1
ATOM 740 C CA . GLN A 1 96 ? -0.020 5.967 -7.997 1.00 97.94 96 GLN A CA 1
ATOM 741 C C . GLN A 1 96 ? 1.343 5.286 -8.197 1.00 97.94 96 GLN A C 1
ATOM 743 O O . GLN A 1 96 ? 1.780 5.106 -9.331 1.00 97.94 96 GLN A O 1
ATOM 748 N N . ALA A 1 97 ? 1.966 4.792 -7.122 1.00 95.75 97 ALA A N 1
ATOM 749 C CA . ALA A 1 97 ? 3.252 4.097 -7.203 1.00 95.75 97 ALA A CA 1
ATOM 750 C C . ALA A 1 97 ? 3.188 2.822 -8.068 1.00 95.75 97 ALA A C 1
ATOM 752 O O . ALA A 1 97 ? 4.144 2.489 -8.767 1.00 95.75 97 ALA A O 1
ATOM 753 N N . ARG A 1 98 ? 2.058 2.097 -8.060 1.00 97.31 98 ARG A N 1
ATOM 754 C CA . ARG A 1 98 ? 1.847 0.936 -8.946 1.00 97.31 98 ARG A CA 1
ATOM 755 C C . ARG A 1 98 ? 1.704 1.341 -10.411 1.00 97.31 98 ARG A C 1
ATOM 757 O O . ARG A 1 98 ? 2.222 0.628 -11.266 1.00 97.31 98 ARG A O 1
ATOM 764 N N . ALA A 1 99 ? 1.014 2.444 -10.696 1.00 97.94 99 ALA A N 1
ATOM 765 C CA . ALA A 1 99 ? 0.874 2.959 -12.054 1.00 97.94 99 ALA A CA 1
ATOM 766 C C . ALA A 1 99 ? 2.236 3.390 -12.621 1.00 97.94 99 ALA A C 1
ATOM 768 O O . ALA A 1 99 ? 2.603 2.979 -13.719 1.00 97.94 99 ALA A O 1
ATOM 769 N N . GLU A 1 100 ? 3.030 4.119 -11.834 1.00 97.12 100 GLU A N 1
ATOM 770 C CA . GLU A 1 100 ? 4.401 4.499 -12.197 1.00 97.12 100 GLU A CA 1
ATOM 771 C C . GLU A 1 100 ? 5.297 3.270 -12.401 1.00 97.12 100 GLU A C 1
ATOM 773 O O . GLU A 1 100 ? 6.065 3.201 -13.361 1.00 97.12 100 GLU A O 1
ATOM 778 N N . LEU A 1 101 ? 5.169 2.254 -11.540 1.00 97.25 101 LEU A N 1
ATOM 779 C CA . LEU A 1 101 ? 5.909 1.000 -11.679 1.00 97.25 101 LEU A CA 1
ATOM 780 C C . LEU A 1 101 ? 5.558 0.257 -12.976 1.00 97.25 101 LEU A C 1
ATOM 782 O O . LEU A 1 101 ? 6.453 -0.294 -13.626 1.00 97.25 101 LEU A O 1
ATOM 786 N N . ALA A 1 102 ? 4.272 0.214 -13.331 1.00 97.38 102 ALA A N 1
ATOM 787 C CA . ALA A 1 102 ? 3.806 -0.392 -14.573 1.00 97.38 102 ALA A CA 1
ATOM 788 C C . ALA A 1 102 ? 4.397 0.349 -15.778 1.00 97.38 102 ALA A C 1
ATOM 790 O O . ALA A 1 102 ? 5.057 -0.277 -16.603 1.00 97.38 102 ALA A O 1
ATOM 791 N N . GLN A 1 103 ? 4.300 1.680 -15.792 1.00 97.38 103 GLN A N 1
ATOM 792 C CA . GLN A 1 1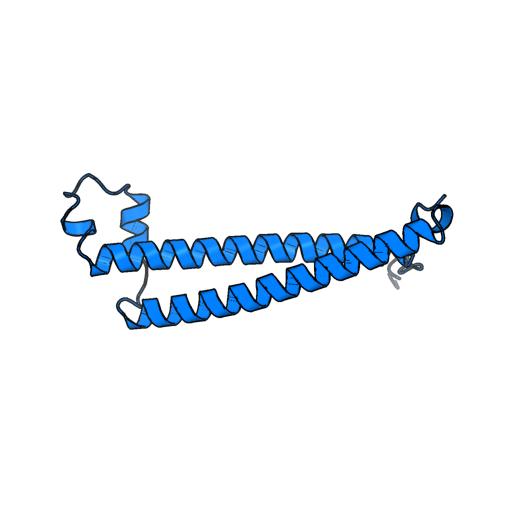03 ? 4.855 2.519 -16.853 1.00 97.38 103 GLN A CA 1
ATOM 793 C C . GLN A 1 103 ? 6.376 2.346 -17.007 1.00 97.38 103 GLN A C 1
ATOM 795 O O . GLN A 1 103 ? 6.870 2.162 -18.117 1.00 97.38 103 GLN A O 1
ATOM 800 N N . ALA A 1 104 ? 7.137 2.358 -15.909 1.00 94.00 104 ALA A N 1
ATOM 801 C CA . ALA A 1 104 ? 8.586 2.150 -15.953 1.00 94.00 104 ALA A CA 1
ATOM 802 C C . ALA A 1 104 ? 8.957 0.739 -16.447 1.00 94.00 104 ALA A C 1
ATOM 804 O O . ALA A 1 104 ? 9.985 0.548 -17.099 1.00 94.00 104 ALA A O 1
ATOM 805 N N . THR A 1 105 ? 8.124 -0.259 -16.134 1.00 95.62 105 THR A N 1
ATOM 806 C CA . THR A 1 105 ? 8.309 -1.633 -16.613 1.00 95.62 105 THR A CA 1
ATOM 807 C C . THR A 1 105 ? 8.021 -1.736 -18.110 1.00 95.62 105 THR A C 1
ATOM 809 O O . THR A 1 105 ? 8.826 -2.332 -18.819 1.00 95.62 105 THR A O 1
ATOM 812 N N . GLU A 1 106 ? 6.940 -1.127 -18.599 1.00 96.94 106 GLU A N 1
ATOM 813 C CA . GLU A 1 106 ? 6.608 -1.061 -20.030 1.00 96.94 106 GLU A CA 1
ATOM 814 C C . GLU A 1 106 ? 7.725 -0.380 -20.825 1.00 96.94 106 GLU A C 1
ATOM 816 O O . GLU A 1 106 ? 8.267 -0.971 -21.755 1.00 96.94 106 GLU A O 1
ATOM 821 N N . GLN A 1 107 ? 8.183 0.792 -20.379 1.00 94.69 107 GLN A N 1
ATOM 822 C CA . GLN A 1 107 ? 9.294 1.504 -21.019 1.00 94.69 107 GLN A CA 1
ATOM 823 C C . GLN A 1 107 ? 10.580 0.670 -21.061 1.00 94.69 107 GLN A C 1
ATOM 825 O O . GLN A 1 107 ? 11.312 0.708 -22.049 1.00 94.69 107 GLN A O 1
ATOM 830 N N . LEU A 1 108 ? 10.879 -0.090 -20.002 1.00 93.06 108 LEU A N 1
ATOM 831 C CA . LEU A 1 108 ? 12.050 -0.966 -19.981 1.00 93.06 108 LEU A CA 1
ATOM 832 C C . LEU A 1 108 ? 11.925 -2.104 -21.003 1.00 93.06 108 LEU A C 1
ATOM 834 O O . LEU A 1 108 ? 12.922 -2.455 -21.632 1.00 93.06 108 LEU A O 1
ATOM 838 N N . LEU A 1 109 ? 10.730 -2.679 -21.161 1.00 94.31 109 LEU A N 1
ATOM 839 C CA . LEU A 1 109 ? 10.467 -3.726 -22.149 1.00 94.31 109 LEU A CA 1
ATOM 840 C C . LEU A 1 109 ? 10.569 -3.183 -23.578 1.00 94.31 109 LEU A C 1
ATOM 842 O O . LEU A 1 109 ? 11.200 -3.826 -24.414 1.00 94.31 109 LEU A O 1
ATOM 846 N N . ASP A 1 110 ? 10.042 -1.987 -23.833 1.00 94.75 110 ASP A N 1
ATOM 847 C CA . ASP A 1 110 ? 10.140 -1.329 -25.139 1.00 94.75 110 ASP A CA 1
ATOM 848 C C . ASP A 1 110 ? 11.597 -1.048 -25.520 1.00 94.75 110 ASP A C 1
ATOM 850 O O . ASP A 1 110 ? 12.023 -1.340 -26.637 1.00 94.75 110 ASP A O 1
ATOM 854 N N . GLN A 1 111 ? 12.395 -0.536 -24.578 1.00 91.31 111 GLN A N 1
ATOM 855 C CA . GLN A 1 111 ? 13.825 -0.300 -24.798 1.00 91.31 111 GLN A CA 1
ATOM 856 C C . GLN A 1 111 ? 14.590 -1.607 -25.033 1.00 91.31 111 GLN A C 1
ATOM 858 O O . GLN A 1 111 ? 15.444 -1.676 -25.915 1.00 91.31 111 GLN A O 1
ATOM 863 N N . LEU A 1 112 ? 14.258 -2.662 -24.281 1.00 90.75 112 LEU A N 1
ATOM 864 C CA . LEU A 1 112 ? 14.854 -3.983 -24.468 1.00 90.75 112 LEU A CA 1
ATOM 865 C C . LEU A 1 112 ? 14.506 -4.578 -25.839 1.00 90.75 112 LEU A C 1
ATOM 867 O O . LEU A 1 112 ? 15.352 -5.241 -26.429 1.00 90.75 112 LEU A O 1
ATOM 871 N N . ALA A 1 113 ? 13.294 -4.346 -26.347 1.00 93.12 113 ALA A N 1
ATOM 872 C CA . ALA A 1 113 ? 12.868 -4.813 -27.664 1.00 93.12 113 ALA A CA 1
ATOM 873 C C . ALA A 1 113 ? 13.546 -4.047 -28.813 1.00 93.12 113 ALA A C 1
ATOM 875 O O . ALA A 1 113 ? 13.820 -4.636 -29.858 1.00 93.12 113 ALA A O 1
ATOM 876 N N . GLN A 1 114 ? 13.819 -2.752 -28.627 1.00 91.88 114 GLN A N 1
ATOM 877 C CA . GLN A 1 114 ? 14.445 -1.897 -29.641 1.00 91.88 114 GLN A CA 1
ATOM 878 C C . GLN A 1 114 ? 15.956 -2.123 -29.760 1.00 91.88 114 GLN A C 1
ATOM 880 O O . GLN A 1 114 ? 16.472 -2.193 -30.873 1.00 91.88 114 GLN A O 1
ATOM 885 N N . ASP A 1 115 ? 16.666 -2.227 -28.634 1.00 87.94 115 ASP A N 1
ATOM 886 C CA . ASP A 1 115 ? 18.127 -2.361 -28.622 1.00 87.94 115 ASP A CA 1
ATOM 887 C C . ASP A 1 115 ? 18.601 -3.247 -27.452 1.00 87.94 115 ASP A C 1
ATOM 889 O O . ASP A 1 115 ? 19.052 -2.751 -26.411 1.00 87.94 115 ASP A O 1
ATOM 893 N N . PRO A 1 116 ? 18.506 -4.585 -27.595 1.00 86.12 116 PRO A N 1
ATOM 894 C CA . PRO A 1 116 ? 18.856 -5.514 -26.527 1.00 86.12 116 PRO A CA 1
ATOM 895 C C . PRO A 1 116 ? 20.324 -5.419 -26.107 1.00 86.12 116 PRO A C 1
ATOM 897 O O . PRO A 1 116 ? 20.617 -5.525 -24.918 1.00 86.12 116 PRO A O 1
ATOM 900 N N . ALA A 1 117 ? 21.241 -5.211 -27.059 1.00 84.12 117 ALA A N 1
ATOM 901 C CA . ALA A 1 117 ? 22.679 -5.157 -26.797 1.00 84.12 117 ALA A CA 1
ATOM 902 C C . ALA A 1 117 ? 23.012 -3.975 -25.882 1.00 84.12 117 ALA A C 1
ATOM 904 O O . ALA A 1 117 ? 23.542 -4.157 -24.785 1.00 84.12 117 ALA A O 1
ATOM 905 N N . ARG A 1 118 ? 22.545 -2.776 -26.245 1.00 80.31 118 ARG A N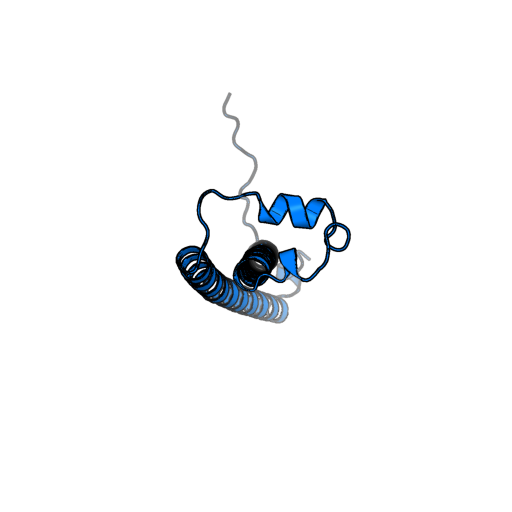 1
ATOM 906 C CA . ARG A 1 118 ? 22.734 -1.578 -25.424 1.00 80.31 118 ARG A CA 1
ATOM 907 C C . ARG A 1 118 ? 22.029 -1.673 -24.077 1.00 80.31 118 ARG A C 1
ATOM 909 O O . ARG A 1 118 ? 22.540 -1.190 -23.069 1.00 80.31 118 ARG A O 1
ATOM 916 N N . CYS A 1 119 ? 20.857 -2.298 -24.048 1.00 82.12 119 CYS A N 1
ATOM 917 C CA . CYS A 1 119 ? 20.069 -2.443 -22.834 1.00 82.12 119 CYS A CA 1
ATOM 918 C C . CYS A 1 119 ? 20.681 -3.472 -21.865 1.00 82.12 119 CYS A C 1
ATOM 920 O O . CYS A 1 119 ? 20.521 -3.345 -20.648 1.00 82.12 119 CYS A O 1
ATOM 922 N N . LEU A 1 120 ? 21.387 -4.487 -22.369 1.00 82.75 120 LEU A N 1
ATOM 923 C CA . LEU A 1 120 ? 22.094 -5.499 -21.576 1.00 82.75 120 LEU A CA 1
ATOM 924 C C . LEU A 1 120 ? 23.565 -5.141 -21.300 1.00 82.75 120 LEU A C 1
ATOM 926 O O . LEU A 1 120 ? 24.183 -5.807 -20.474 1.00 82.75 120 LEU A O 1
ATOM 930 N N . GLY A 1 121 ? 24.096 -4.087 -21.928 1.00 75.56 121 GLY A N 1
ATOM 931 C CA . GLY A 1 121 ? 25.506 -3.703 -21.815 1.00 75.56 121 GLY A CA 1
ATOM 932 C C . GLY A 1 121 ? 26.445 -4.675 -22.536 1.00 75.56 121 GLY A C 1
ATOM 933 O O . GLY A 1 121 ? 27.543 -4.927 -22.041 1.00 75.56 121 GLY A O 1
ATOM 934 N N . LEU A 1 122 ? 25.975 -5.253 -23.649 1.00 67.88 122 LEU A N 1
ATOM 935 C CA . LEU A 1 122 ? 26.685 -6.206 -24.510 1.00 67.88 122 LEU A CA 1
ATOM 936 C C . LEU A 1 122 ? 27.283 -5.524 -25.743 1.00 67.88 122 LEU A C 1
ATOM 938 O O . LEU A 1 122 ? 26.648 -4.576 -26.258 1.00 67.88 122 LEU A O 1
#

Sequence (122 aa):
MNLTLPAERDATPCERLRTERRRLLGEVQRLSWLRRLVQARSDLEVARLTGLDELTGPGELDPLVRSALVVGEVRGPELLRSLSDTARGLDVAGNQARAELAQATEQLLDQLAQDPARCLGL